Protein AF-J3QKU6-F1 (afdb_monomer_lite)

Structure (mmCIF, N/CA/C/O backbone):
data_AF-J3QKU6-F1
#
_entry.id   AF-J3QKU6-F1
#
loop_
_atom_site.group_PDB
_atom_site.id
_atom_site.type_symbol
_atom_site.label_atom_id
_atom_site.label_alt_id
_atom_site.label_comp_id
_atom_site.label_asym_id
_atom_site.label_entity_id
_atom_site.label_seq_id
_atom_site.pdbx_PDB_ins_code
_atom_site.Cartn_x
_atom_site.Cartn_y
_atom_site.Cartn_z
_atom_site.occupancy
_atom_site.B_iso_or_equiv
_atom_site.auth_seq_id
_atom_site.auth_comp_id
_atom_site.auth_asym_id
_atom_site.auth_atom_id
_atom_site.pdbx_PDB_model_num
ATOM 1 N N . ALA A 1 1 ? -6.527 -3.096 12.124 1.00 83.69 1 ALA A N 1
ATOM 2 C CA . ALA A 1 1 ? -6.777 -3.362 10.686 1.00 83.69 1 ALA A CA 1
ATOM 3 C C . ALA A 1 1 ? -5.504 -3.120 9.872 1.00 83.69 1 ALA A C 1
ATOM 5 O O . ALA A 1 1 ? -4.551 -2.568 10.416 1.00 83.69 1 ALA A O 1
ATOM 6 N N . ALA A 1 2 ? -5.470 -3.507 8.595 1.00 89.81 2 ALA A N 1
ATOM 7 C CA . ALA A 1 2 ? -4.368 -3.187 7.686 1.00 89.81 2 ALA A CA 1
ATOM 8 C C . ALA A 1 2 ? -4.903 -2.629 6.362 1.00 89.81 2 ALA A C 1
ATOM 10 O O . ALA A 1 2 ? -5.976 -3.019 5.912 1.00 89.81 2 ALA A O 1
ATOM 11 N N . SER A 1 3 ? -4.149 -1.720 5.753 1.00 94.06 3 SER A N 1
ATOM 12 C CA . SER A 1 3 ? -4.424 -1.160 4.430 1.00 94.06 3 SER A CA 1
ATOM 13 C C . SER A 1 3 ? -3.116 -0.998 3.659 1.00 94.06 3 SER A C 1
ATOM 15 O O . SER A 1 3 ? -2.033 -1.234 4.199 1.00 94.06 3 SER A O 1
ATOM 17 N N . ALA A 1 4 ? -3.199 -0.636 2.384 1.00 96.12 4 ALA A N 1
ATOM 18 C CA . ALA A 1 4 ? -2.044 -0.501 1.511 1.00 96.12 4 ALA A CA 1
ATOM 19 C C . ALA A 1 4 ? -1.893 0.935 1.011 1.00 96.12 4 ALA A C 1
ATOM 21 O O . ALA A 1 4 ? -2.867 1.521 0.539 1.00 96.12 4 ALA A O 1
ATOM 22 N N . PHE A 1 5 ? -0.671 1.469 1.070 1.00 97.06 5 PHE A N 1
ATOM 23 C CA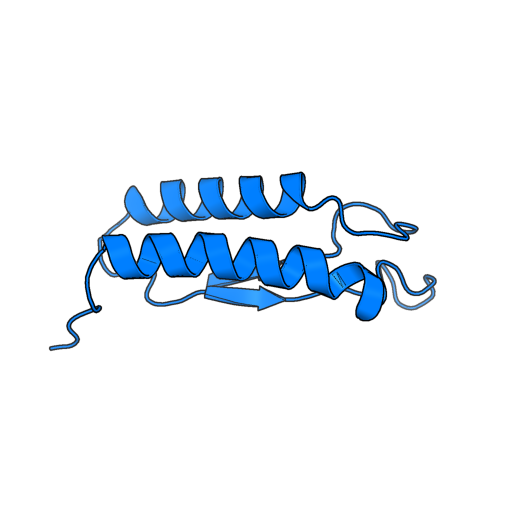 . PHE A 1 5 ? -0.324 2.754 0.448 1.00 97.06 5 PHE A CA 1
ATOM 24 C C . PHE A 1 5 ? 0.208 2.594 -0.985 1.00 97.06 5 PHE A C 1
ATOM 26 O O . PHE A 1 5 ? 0.372 3.588 -1.687 1.00 97.06 5 PHE A O 1
ATOM 33 N N . LYS A 1 6 ? 0.524 1.364 -1.406 1.00 96.44 6 LYS A N 1
ATOM 34 C CA . LYS A 1 6 ? 0.941 1.003 -2.769 1.00 96.44 6 LYS A CA 1
ATOM 35 C C . LYS A 1 6 ? 0.692 -0.483 -3.051 1.00 96.44 6 LYS A C 1
ATOM 37 O O . LYS A 1 6 ? 0.579 -1.273 -2.103 1.00 96.44 6 LYS A O 1
ATOM 42 N N . GLY A 1 7 ? 0.691 -0.870 -4.324 1.00 93.12 7 GLY A N 1
ATOM 43 C CA . GLY A 1 7 ? 0.407 -2.231 -4.781 1.00 93.12 7 GLY A CA 1
ATOM 44 C C . GLY A 1 7 ? -1.086 -2.535 -4.902 1.00 93.12 7 GLY A C 1
ATOM 45 O O . GLY A 1 7 ? -1.923 -1.661 -4.704 1.00 93.12 7 GLY A O 1
ATOM 46 N N . ALA A 1 8 ? -1.430 -3.780 -5.251 1.00 85.56 8 ALA A N 1
ATOM 47 C CA . ALA A 1 8 ? -2.815 -4.252 -5.433 1.00 85.56 8 ALA A CA 1
ATOM 48 C C . ALA A 1 8 ? -3.679 -3.460 -6.454 1.00 85.56 8 ALA A C 1
ATOM 50 O O . ALA A 1 8 ? -4.893 -3.637 -6.502 1.00 85.56 8 ALA A O 1
ATOM 51 N N . THR A 1 9 ? -3.061 -2.613 -7.287 1.00 89.75 9 THR A N 1
ATOM 52 C CA . THR A 1 9 ? -3.693 -1.834 -8.367 1.00 89.75 9 THR A CA 1
AT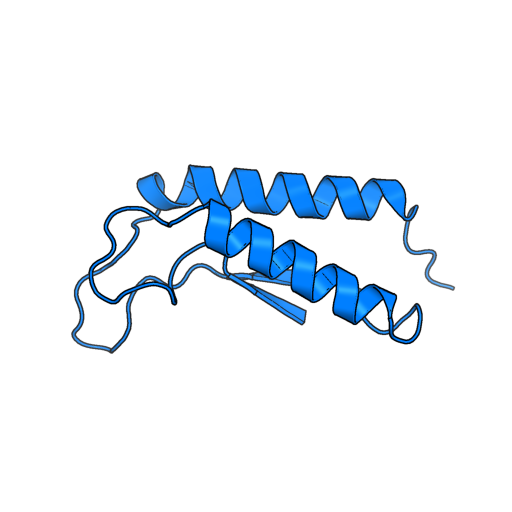OM 53 C C . THR A 1 9 ? -3.371 -2.311 -9.799 1.00 89.75 9 THR A C 1
ATOM 55 O O . THR A 1 9 ? -4.274 -2.382 -10.628 1.00 89.75 9 THR A O 1
ATOM 58 N N . GLY A 1 10 ? -2.122 -2.672 -10.127 1.00 88.62 10 GLY A N 1
ATOM 59 C CA . GLY A 1 10 ? -1.806 -3.558 -11.266 1.00 88.62 10 GLY A CA 1
ATOM 60 C C . GLY A 1 10 ? -0.399 -4.193 -11.218 1.00 88.62 10 GLY A C 1
ATOM 61 O O . GLY A 1 10 ? 0.469 -3.654 -10.530 1.00 88.62 10 GLY A O 1
ATOM 62 N N . PRO A 1 11 ? -0.144 -5.304 -11.947 1.00 87.06 11 PRO A N 1
ATOM 63 C CA . PRO A 1 11 ? 1.097 -6.097 -11.862 1.00 87.06 11 PRO A CA 1
ATOM 64 C C . PRO A 1 11 ? 2.369 -5.403 -12.351 1.00 87.06 11 PRO A C 1
ATOM 66 O O . PRO A 1 11 ? 3.469 -5.799 -11.980 1.00 87.06 11 PRO A O 1
ATOM 69 N N . SER A 1 12 ? 2.228 -4.356 -13.157 1.00 85.50 12 SER A N 1
ATOM 70 C CA . SER A 1 12 ? 3.337 -3.652 -13.803 1.00 85.50 12 SER A CA 1
ATOM 71 C C . SER A 1 12 ? 3.306 -2.141 -13.550 1.00 85.50 12 SER A C 1
ATOM 73 O O . SER A 1 12 ? 3.788 -1.363 -14.372 1.00 85.50 12 SER A O 1
ATOM 75 N N . GLN A 1 13 ? 2.704 -1.701 -12.440 1.00 88.81 13 GLN A N 1
ATOM 76 C CA . GLN A 1 13 ? 2.648 -0.281 -12.089 1.00 88.81 13 GLN A CA 1
ATOM 77 C C . GLN A 1 13 ? 4.046 0.254 -11.749 1.00 88.81 13 GLN A C 1
ATOM 79 O O . GLN A 1 13 ? 4.760 -0.293 -10.908 1.00 88.81 13 GLN A O 1
ATOM 84 N N . ALA A 1 14 ? 4.446 1.349 -12.393 1.00 91.31 14 ALA A N 1
ATOM 85 C CA . ALA A 1 14 ? 5.695 2.034 -12.060 1.00 91.31 14 ALA A CA 1
ATOM 86 C C . ALA A 1 14 ? 5.519 2.983 -10.862 1.00 91.31 14 ALA A C 1
ATOM 88 O O . ALA A 1 14 ? 6.426 3.130 -10.042 1.00 91.31 14 ALA A O 1
ATOM 89 N N . VAL A 1 15 ? 4.341 3.604 -10.752 1.00 93.94 15 VAL A N 1
ATOM 90 C CA . VAL A 1 15 ? 3.992 4.600 -9.733 1.00 93.94 15 VAL A CA 1
ATOM 91 C C . VAL A 1 15 ? 2.641 4.222 -9.119 1.00 93.94 15 VAL A C 1
ATOM 93 O O . VAL A 1 15 ? 1.740 3.847 -9.872 1.00 93.94 15 VAL A O 1
ATOM 96 N N . PRO A 1 16 ? 2.462 4.325 -7.789 1.00 95.25 16 PRO A N 1
ATOM 97 C CA . PRO A 1 16 ? 1.173 4.038 -7.175 1.00 95.25 16 PRO A CA 1
ATOM 98 C C . PRO A 1 16 ? 0.109 5.042 -7.631 1.00 95.25 16 PRO A C 1
ATOM 100 O O . PRO A 1 16 ? 0.363 6.253 -7.611 1.00 95.25 16 PRO A O 1
ATOM 103 N N . PRO A 1 17 ? -1.115 4.597 -7.958 1.00 95.62 17 PRO A N 1
ATOM 104 C CA . PRO A 1 17 ? -2.238 5.501 -8.156 1.00 95.62 17 PRO A CA 1
ATOM 105 C C . PRO A 1 17 ? -2.701 6.043 -6.793 1.00 95.62 17 PRO A C 1
ATOM 107 O O . PRO A 1 17 ? -3.596 5.492 -6.158 1.00 95.62 17 PRO A O 1
ATOM 110 N N . VAL A 1 18 ? -2.081 7.130 -6.328 1.00 97.06 18 VAL A N 1
ATOM 111 C CA . VAL A 1 18 ? -2.262 7.689 -4.970 1.00 97.06 18 VAL A CA 1
ATOM 112 C C . VAL A 1 18 ? -3.738 7.867 -4.591 1.00 97.06 18 VAL A C 1
ATOM 114 O O . VAL A 1 18 ? -4.158 7.461 -3.509 1.00 97.06 18 VAL A O 1
ATOM 117 N N . GLU A 1 19 ? -4.546 8.407 -5.504 1.00 97.06 19 GLU A N 1
ATOM 118 C CA . GLU A 1 19 ? -5.976 8.662 -5.288 1.00 97.06 19 GLU A CA 1
ATOM 119 C C . GLU A 1 19 ? -6.767 7.385 -4.958 1.00 97.06 19 GLU A C 1
ATOM 121 O O . GLU A 1 19 ? -7.683 7.412 -4.136 1.00 97.06 19 GLU A O 1
ATOM 126 N N . HIS A 1 20 ? -6.397 6.244 -5.549 1.00 96.50 20 HIS A N 1
ATOM 127 C CA . HIS A 1 20 ? -7.021 4.958 -5.239 1.00 96.50 20 HIS A CA 1
ATOM 128 C C . HIS A 1 20 ? -6.793 4.576 -3.769 1.00 96.50 20 HIS A C 1
ATOM 130 O O . HIS A 1 20 ? -7.739 4.219 -3.065 1.00 96.50 20 HIS A O 1
ATOM 136 N N . HIS A 1 21 ? -5.556 4.705 -3.284 1.00 97.25 21 HIS A N 1
ATOM 137 C CA . HIS A 1 21 ? -5.210 4.369 -1.903 1.00 97.25 21 HIS A CA 1
ATOM 138 C C . HIS A 1 21 ? -5.875 5.318 -0.900 1.00 97.25 21 HIS A C 1
ATOM 140 O O . HIS A 1 21 ? -6.422 4.852 0.103 1.00 97.25 21 HIS A O 1
ATOM 146 N N . LEU A 1 22 ? -5.923 6.620 -1.206 1.00 97.50 22 LEU A N 1
ATOM 147 C CA . LEU A 1 22 ? -6.634 7.609 -0.391 1.00 97.50 22 LEU A CA 1
ATOM 148 C C . LEU A 1 22 ? -8.127 7.284 -0.279 1.00 97.50 22 LEU A C 1
ATOM 150 O O . LEU A 1 22 ? -8.659 7.227 0.830 1.00 97.50 22 LEU A O 1
ATOM 154 N N . ARG A 1 23 ? -8.801 7.007 -1.403 1.00 96.81 23 ARG A N 1
ATOM 155 C CA . ARG A 1 23 ? -10.227 6.637 -1.405 1.00 96.81 23 ARG A CA 1
ATOM 156 C C . ARG A 1 23 ? -10.489 5.369 -0.608 1.00 96.81 23 ARG A C 1
ATOM 158 O O . ARG A 1 23 ? -11.414 5.350 0.198 1.00 96.81 23 ARG A O 1
ATOM 165 N N . ASN A 1 24 ? -9.642 4.354 -0.771 1.00 95.75 24 ASN A N 1
ATOM 166 C CA . ASN A 1 24 ? -9.739 3.125 0.008 1.00 95.75 24 ASN A CA 1
ATOM 167 C C . ASN A 1 24 ? -9.633 3.415 1.519 1.00 95.75 24 ASN A C 1
ATOM 169 O O . ASN A 1 24 ? -10.409 2.883 2.305 1.00 95.75 24 ASN A O 1
ATOM 173 N N . HIS A 1 25 ? -8.732 4.306 1.948 1.00 95.19 25 HIS A N 1
ATOM 174 C CA . HIS A 1 25 ? -8.626 4.683 3.365 1.00 95.19 25 HIS A CA 1
ATOM 175 C C . HIS A 1 25 ? -9.881 5.398 3.873 1.00 95.19 25 HIS A C 1
ATOM 177 O O . HIS A 1 25 ? -10.371 5.060 4.947 1.00 95.19 25 HIS A O 1
ATOM 183 N N . VAL A 1 26 ? -10.429 6.341 3.099 1.00 94.50 26 VAL A N 1
ATOM 184 C CA . VAL A 1 26 ? -11.687 7.025 3.447 1.00 94.50 26 VAL A CA 1
ATOM 185 C C . VAL A 1 26 ? -12.829 6.020 3.611 1.00 94.50 26 VAL A C 1
ATOM 187 O O . VAL A 1 26 ? -13.561 6.090 4.594 1.00 94.50 26 VAL A O 1
ATOM 190 N N . GLN A 1 27 ? -12.953 5.054 2.699 1.00 93.44 27 GLN A N 1
ATOM 191 C CA . GLN A 1 27 ? -13.985 4.016 2.770 1.00 93.44 27 GLN A CA 1
ATOM 192 C C . GLN A 1 27 ? -13.830 3.138 4.017 1.00 93.44 27 GLN A C 1
ATOM 194 O O . GLN A 1 27 ? -14.805 2.905 4.727 1.00 93.44 27 GLN A O 1
ATOM 199 N N . TRP A 1 28 ? -12.609 2.703 4.345 1.00 90.50 28 TRP A N 1
ATOM 200 C CA . TRP A 1 28 ? -12.368 1.924 5.565 1.00 90.50 28 TRP A CA 1
ATOM 201 C C . TRP A 1 28 ? -12.673 2.707 6.841 1.00 90.50 28 TRP A C 1
ATOM 203 O O . TRP A 1 28 ? -13.219 2.138 7.784 1.00 90.50 28 TRP A O 1
ATOM 213 N N . LEU A 1 29 ? -12.369 4.007 6.873 1.00 90.00 29 LEU A N 1
ATOM 214 C CA . LEU A 1 29 ? -12.721 4.873 7.998 1.00 90.00 29 LEU A CA 1
ATOM 215 C C . LEU A 1 29 ? -14.236 5.047 8.147 1.00 90.00 29 LEU A C 1
ATOM 217 O O . LEU A 1 29 ? -14.732 5.035 9.268 1.00 90.00 29 LEU A O 1
ATOM 221 N N . GLN A 1 30 ? -14.980 5.164 7.044 1.00 90.38 30 GLN A N 1
ATOM 222 C CA . GLN A 1 30 ? -16.448 5.204 7.074 1.00 90.38 30 GLN A CA 1
ATOM 223 C C . GLN A 1 30 ? -17.033 3.907 7.638 1.00 90.38 30 GLN A C 1
ATOM 225 O O . GLN A 1 30 ? -17.903 3.952 8.505 1.00 90.38 30 GLN A O 1
ATOM 230 N N . VAL A 1 31 ? -16.520 2.755 7.193 1.00 89.25 31 VAL A N 1
ATOM 231 C CA . VAL A 1 31 ? -16.926 1.447 7.726 1.00 89.25 31 VAL A CA 1
ATOM 232 C C . VAL A 1 31 ? -16.617 1.360 9.221 1.00 89.25 31 VAL A C 1
ATOM 234 O O . VAL A 1 31 ? -17.493 0.993 10.000 1.00 89.25 31 VAL A O 1
ATOM 237 N N . ALA A 1 32 ? -15.418 1.764 9.643 1.00 87.19 32 ALA A N 1
ATOM 238 C CA . ALA A 1 32 ? -15.031 1.750 11.051 1.00 87.19 32 ALA A CA 1
ATOM 239 C C . ALA A 1 32 ? -15.903 2.679 11.914 1.00 87.19 32 ALA A C 1
ATOM 241 O O . ALA A 1 32 ? -16.340 2.279 12.988 1.00 87.19 32 ALA A O 1
ATOM 242 N N . GLY A 1 33 ? -16.220 3.881 11.421 1.00 86.12 33 GLY A N 1
ATOM 243 C CA . GLY A 1 33 ? -17.090 4.839 12.110 1.00 86.12 33 GLY A CA 1
ATOM 244 C C . GLY A 1 33 ? -18.563 4.421 12.175 1.00 86.12 33 GLY A C 1
ATOM 245 O O . GLY A 1 33 ? -19.301 4.929 13.011 1.00 86.12 33 GLY A O 1
ATOM 246 N N . SER A 1 34 ? -18.995 3.495 11.313 1.00 87.38 34 SER A N 1
ATOM 247 C CA . SER A 1 34 ? -20.342 2.908 11.362 1.00 87.38 34 SER A CA 1
ATOM 248 C C . SER A 1 34 ? -20.466 1.736 12.345 1.00 87.38 34 SER A C 1
ATOM 250 O O . SER A 1 34 ? -21.577 1.305 12.654 1.00 87.38 34 SER A O 1
ATOM 252 N N . GLY A 1 35 ? -19.334 1.204 12.819 1.00 84.06 35 GLY A N 1
ATOM 253 C CA . GLY A 1 35 ? -19.275 0.116 13.789 1.00 84.06 35 GLY A CA 1
ATOM 254 C C . GLY A 1 35 ? -19.199 0.607 15.241 1.00 84.06 35 GLY A C 1
ATOM 255 O O . GLY A 1 35 ? -19.259 1.807 15.509 1.00 84.06 35 GLY A O 1
ATOM 256 N N . PRO A 1 36 ? -19.044 -0.313 16.209 1.00 84.00 36 PRO A N 1
ATOM 257 C CA . PRO A 1 36 ? -18.780 0.048 17.600 1.00 84.00 36 PRO A CA 1
ATOM 258 C C . PRO A 1 36 ? -17.533 0.936 17.719 1.00 84.00 36 PRO A C 1
ATOM 260 O O . PRO A 1 36 ? -16.544 0.705 17.019 1.00 84.00 36 PRO A O 1
ATOM 263 N N . THR A 1 37 ? -17.552 1.906 18.635 1.00 74.81 37 THR A N 1
ATOM 264 C CA . THR A 1 37 ? -16.482 2.909 18.818 1.00 74.81 37 THR A CA 1
ATOM 265 C C . THR A 1 37 ? -15.096 2.309 19.075 1.00 74.81 37 THR A C 1
ATOM 267 O O . THR A 1 37 ? -14.101 2.903 18.674 1.00 74.81 37 THR A O 1
ATOM 270 N N . ASP A 1 38 ? -15.021 1.102 19.641 1.00 77.31 38 ASP A N 1
ATOM 271 C CA . ASP A 1 38 ? -13.756 0.415 19.952 1.00 77.31 38 ASP A CA 1
ATOM 272 C C . ASP A 1 38 ? -13.317 -0.600 18.881 1.00 77.31 38 ASP A C 1
ATOM 274 O O . ASP A 1 38 ? -12.348 -1.340 19.067 1.00 77.31 38 ASP A O 1
ATOM 278 N N . SER A 1 39 ? -14.020 -0.666 17.746 1.00 76.62 39 SER A N 1
ATOM 279 C CA . SER A 1 39 ? -13.763 -1.668 16.701 1.00 76.62 39 SER A CA 1
ATOM 280 C C . SER A 1 39 ? -12.441 -1.458 15.950 1.00 76.62 39 SER A C 1
ATOM 282 O O . SER A 1 39 ? -11.874 -2.417 15.419 1.00 76.62 39 SER A O 1
ATOM 284 N N . LEU A 1 40 ? -11.915 -0.226 15.920 1.00 81.94 40 LEU A N 1
ATOM 285 C CA . LEU A 1 40 ? -10.672 0.119 15.232 1.00 81.94 40 LEU A CA 1
ATOM 286 C C . LEU A 1 40 ? -9.745 0.959 16.122 1.00 81.94 40 LEU A C 1
ATOM 288 O O . LEU A 1 40 ? -9.815 2.180 16.139 1.00 81.94 40 LEU A O 1
ATOM 292 N N . GLN A 1 41 ? -8.805 0.293 16.793 1.00 84.69 41 GLN A N 1
ATOM 293 C CA . GLN A 1 41 ? -7.786 0.955 17.626 1.00 84.69 41 GLN A CA 1
ATOM 294 C C . GLN A 1 41 ? -6.575 1.458 16.826 1.00 84.69 41 GLN A C 1
ATOM 296 O O . GLN A 1 41 ? -5.805 2.293 17.289 1.00 84.69 41 GLN A O 1
ATOM 301 N N . GLY A 1 42 ? -6.375 0.930 15.619 1.00 85.62 42 GLY A N 1
ATOM 302 C CA . GLY A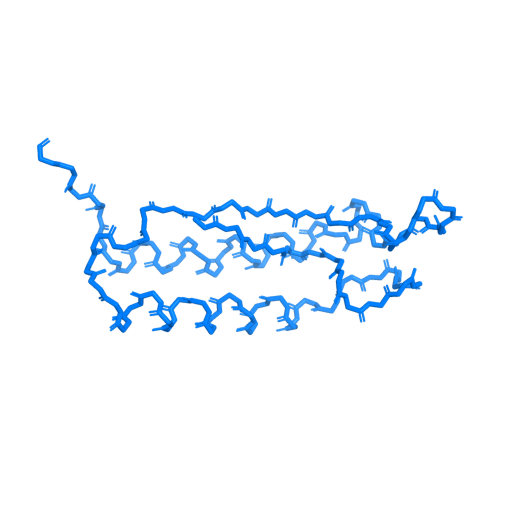 1 42 ? -5.216 1.268 14.809 1.00 85.62 42 GLY A CA 1
ATOM 303 C C . GLY A 1 42 ? -5.216 0.609 13.437 1.00 85.62 42 GLY A C 1
ATOM 304 O O . GLY A 1 42 ? -5.913 -0.384 13.172 1.00 85.62 42 GLY A O 1
ATOM 305 N N . ILE A 1 43 ? -4.395 1.175 12.556 1.00 89.88 43 ILE A N 1
ATOM 306 C CA . ILE A 1 43 ? -4.234 0.735 11.174 1.00 89.88 43 ILE A CA 1
ATOM 307 C C . ILE A 1 43 ? -2.752 0.586 10.829 1.00 89.88 43 ILE A C 1
ATOM 309 O O . ILE A 1 43 ? -1.946 1.475 11.088 1.00 89.88 43 ILE A O 1
ATOM 313 N N . ILE A 1 44 ? -2.398 -0.553 10.237 1.00 93.69 44 ILE A N 1
ATOM 314 C CA . ILE A 1 44 ? -1.062 -0.812 9.697 1.00 93.69 44 ILE A CA 1
ATOM 315 C C . ILE A 1 44 ? -1.080 -0.495 8.201 1.00 93.69 44 ILE A C 1
ATOM 317 O O . ILE A 1 44 ? -1.951 -0.981 7.477 1.00 93.69 44 ILE A O 1
ATOM 321 N N . LEU A 1 45 ? -0.111 0.293 7.732 1.00 95.00 45 LEU A N 1
ATOM 322 C CA . LEU A 1 45 ? 0.085 0.557 6.308 1.00 95.00 45 LEU A CA 1
ATOM 323 C C . LEU A 1 45 ? 1.121 -0.393 5.713 1.00 95.00 45 LEU A C 1
ATOM 325 O O . LEU A 1 45 ? 2.256 -0.479 6.174 1.00 95.00 45 LEU A O 1
ATOM 329 N N . THR A 1 46 ? 0.717 -1.082 4.655 1.00 95.81 46 THR A N 1
ATOM 330 C CA . THR A 1 46 ? 1.515 -2.062 3.913 1.00 95.81 46 THR A CA 1
ATOM 331 C C . THR A 1 46 ? 1.853 -1.532 2.519 1.00 95.81 46 THR A C 1
ATOM 333 O O . THR A 1 46 ? 1.141 -0.685 1.977 1.00 95.81 46 THR A O 1
ATOM 336 N N . GLY A 1 47 ? 2.950 -2.005 1.926 1.00 95.19 47 GLY A N 1
ATOM 337 C CA . GLY A 1 47 ? 3.368 -1.597 0.585 1.00 95.19 47 GLY A CA 1
ATOM 338 C C . GLY A 1 47 ? 3.826 -2.784 -0.245 1.00 95.19 47 GLY A C 1
ATOM 339 O O . GLY A 1 47 ? 4.993 -3.168 -0.188 1.00 95.19 47 GLY A O 1
ATOM 340 N N . TRP A 1 48 ? 2.911 -3.353 -1.026 1.00 93.38 48 TRP A N 1
ATOM 341 C CA . TRP A 1 48 ? 3.183 -4.538 -1.839 1.00 93.38 48 TRP A CA 1
ATOM 342 C C . TRP A 1 48 ? 4.073 -4.184 -3.028 1.00 93.38 48 TRP A C 1
ATOM 344 O O . TRP A 1 48 ? 3.948 -3.106 -3.605 1.00 93.38 48 TRP A O 1
ATOM 354 N N . GLN A 1 49 ? 5.008 -5.071 -3.364 1.00 89.00 49 GLN A N 1
ATOM 355 C CA . GLN A 1 49 ? 6.029 -4.839 -4.395 1.00 89.00 49 GLN A CA 1
ATOM 356 C C . GLN A 1 49 ? 5.901 -5.783 -5.600 1.00 89.00 49 GLN A C 1
ATOM 358 O O . GLN A 1 49 ? 6.606 -5.592 -6.583 1.00 89.00 49 GLN A O 1
ATOM 363 N N . ARG A 1 50 ? 5.090 -6.845 -5.504 1.00 89.25 50 ARG A N 1
ATOM 364 C CA . ARG A 1 50 ? 4.939 -7.899 -6.521 1.00 89.25 50 ARG A CA 1
ATOM 365 C C . ARG A 1 50 ? 3.547 -8.517 -6.419 1.00 89.25 50 ARG A C 1
ATOM 367 O O . ARG A 1 50 ? 2.968 -8.513 -5.333 1.00 89.25 50 ARG A O 1
ATOM 374 N N . TYR A 1 51 ? 3.056 -9.067 -7.527 1.00 85.06 51 TYR A N 1
ATOM 375 C CA . TYR A 1 51 ? 1.766 -9.769 -7.594 1.00 85.06 51 TYR A CA 1
ATOM 376 C C . TYR A 1 51 ? 1.900 -11.267 -7.397 1.00 85.06 51 TYR A C 1
ATOM 378 O O . TYR A 1 51 ? 1.090 -11.884 -6.715 1.00 85.06 51 TYR A O 1
ATOM 386 N N . ASP A 1 52 ? 2.954 -11.834 -7.963 1.00 85.19 52 ASP A N 1
ATOM 387 C CA . ASP A 1 52 ? 3.348 -13.213 -7.757 1.00 85.19 52 ASP A CA 1
ATOM 388 C C . ASP A 1 52 ? 4.863 -13.286 -7.512 1.00 85.19 52 ASP A C 1
ATOM 390 O O . ASP A 1 52 ? 5.575 -12.276 -7.516 1.00 85.19 52 ASP A O 1
ATOM 394 N N . HIS A 1 53 ? 5.354 -14.496 -7.260 1.00 85.88 53 HIS A N 1
ATOM 395 C CA . HIS A 1 53 ? 6.750 -14.741 -6.913 1.00 85.88 53 HIS A CA 1
ATOM 396 C C . HIS A 1 53 ? 7.741 -14.381 -8.036 1.00 85.88 53 HIS A C 1
ATOM 398 O O . HIS A 1 53 ? 8.886 -14.035 -7.750 1.00 85.88 53 HIS A O 1
ATOM 404 N N . TYR A 1 54 ? 7.307 -14.437 -9.298 1.00 86.50 54 TYR A N 1
ATOM 405 C CA . TYR A 1 54 ? 8.154 -14.274 -10.484 1.00 86.50 54 TYR A CA 1
ATOM 406 C C . TYR A 1 54 ? 7.959 -12.926 -11.192 1.00 86.50 54 TYR A C 1
ATOM 408 O O . TYR A 1 54 ? 8.724 -12.576 -12.090 1.00 86.50 54 TYR A O 1
ATOM 416 N N . SER A 1 55 ? 6.971 -12.144 -10.767 1.00 86.06 55 SER A N 1
ATOM 417 C CA . SER A 1 55 ? 6.688 -10.810 -11.274 1.00 86.06 55 SER A CA 1
ATOM 418 C C . SER A 1 55 ? 7.822 -9.826 -10.984 1.00 86.06 55 SER A C 1
ATOM 420 O O . SER A 1 55 ? 8.479 -9.856 -9.930 1.00 86.06 55 SER A O 1
ATOM 422 N N . VAL A 1 56 ? 8.005 -8.889 -11.918 1.00 87.50 56 VAL A N 1
ATOM 423 C CA . VAL A 1 56 ? 8.874 -7.721 -11.732 1.00 87.50 56 VAL A CA 1
ATOM 424 C C . VAL A 1 56 ? 8.438 -6.910 -10.510 1.00 87.50 56 VAL A C 1
ATOM 426 O O . VAL A 1 56 ? 7.278 -6.944 -10.099 1.00 87.50 56 VAL A O 1
ATOM 429 N N . LEU A 1 57 ? 9.383 -6.180 -9.914 1.00 88.94 57 LEU A N 1
ATOM 430 C CA . LEU A 1 57 ? 9.050 -5.244 -8.845 1.00 88.94 57 LEU A CA 1
ATOM 431 C C . LEU A 1 57 ? 8.217 -4.090 -9.412 1.00 88.94 57 LEU A C 1
ATOM 433 O O . LEU A 1 57 ? 8.642 -3.436 -10.364 1.00 88.94 57 LEU A O 1
ATOM 437 N N . CYS A 1 58 ? 7.071 -3.822 -8.797 1.00 88.94 58 CYS A N 1
ATOM 438 C CA . CYS A 1 58 ? 6.219 -2.682 -9.102 1.00 88.94 58 CYS A CA 1
ATOM 439 C C . CYS A 1 58 ? 6.336 -1.621 -8.002 1.00 88.94 58 CYS A C 1
ATOM 441 O O . CYS A 1 58 ? 6.533 -1.931 -6.824 1.00 88.94 58 CYS A O 1
ATOM 443 N N . GLU A 1 59 ? 6.196 -0.352 -8.386 1.00 90.81 59 GLU A N 1
ATOM 444 C CA . GLU A 1 59 ? 6.045 0.760 -7.441 1.00 90.81 59 GLU A CA 1
ATOM 445 C C . GLU A 1 59 ? 7.175 0.818 -6.395 1.00 90.81 59 GLU A C 1
ATOM 447 O O . GLU A 1 59 ? 6.922 0.812 -5.186 1.00 90.81 59 GLU A O 1
ATOM 452 N N . LEU A 1 60 ? 8.434 0.824 -6.848 1.00 92.25 60 LEU A N 1
ATOM 453 C CA . LEU A 1 60 ? 9.613 0.834 -5.972 1.00 92.25 60 LEU A CA 1
ATOM 454 C C . LEU A 1 60 ? 9.545 1.941 -4.912 1.00 92.25 60 LEU A C 1
ATOM 456 O O . LEU A 1 60 ? 8.869 2.952 -5.091 1.00 92.25 60 LEU A O 1
ATOM 460 N N . LEU A 1 61 ? 10.291 1.777 -3.813 1.00 92.75 61 LEU A N 1
ATOM 461 C CA . LEU A 1 61 ? 10.183 2.658 -2.645 1.00 92.75 61 LEU A CA 1
ATOM 462 C C . LEU A 1 61 ? 10.221 4.163 -2.989 1.00 92.75 61 LEU A C 1
ATOM 464 O O . LEU A 1 61 ? 9.305 4.850 -2.544 1.00 92.75 61 LEU A O 1
ATOM 468 N N . PRO A 1 62 ? 11.152 4.687 -3.817 1.00 94.75 62 PRO A N 1
ATOM 469 C CA . PRO A 1 62 ? 11.150 6.111 -4.166 1.00 94.75 62 PRO A CA 1
ATOM 470 C C . PRO A 1 62 ? 9.848 6.580 -4.833 1.00 94.75 62 PRO A C 1
ATOM 472 O O . PRO A 1 62 ? 9.337 7.644 -4.497 1.00 94.75 62 PRO A O 1
ATOM 475 N N . ALA A 1 63 ? 9.271 5.763 -5.720 1.00 94.19 63 ALA A N 1
ATOM 476 C CA . ALA A 1 63 ? 7.983 6.041 -6.360 1.00 94.19 63 ALA A CA 1
ATOM 477 C C . ALA A 1 63 ? 6.797 5.866 -5.392 1.00 94.19 63 ALA A C 1
ATOM 479 O O . ALA A 1 63 ? 5.764 6.512 -5.547 1.00 94.19 63 ALA A O 1
ATOM 480 N N . GLY A 1 64 ? 6.948 5.009 -4.377 1.00 96.12 64 GLY A N 1
ATOM 481 C CA . GLY A 1 64 ? 5.954 4.741 -3.339 1.00 96.12 64 GLY A CA 1
ATOM 482 C C . GLY A 1 64 ? 5.865 5.794 -2.228 1.00 96.12 64 GLY A C 1
ATOM 483 O O . GLY A 1 64 ? 4.803 5.949 -1.625 1.00 96.12 64 GLY A O 1
ATOM 484 N N . VAL A 1 65 ? 6.953 6.520 -1.948 1.00 97.50 65 VAL A N 1
ATOM 485 C CA . VAL A 1 65 ? 7.039 7.491 -0.838 1.00 97.50 65 VAL A CA 1
ATOM 486 C C . VAL A 1 65 ? 5.977 8.599 -0.913 1.00 97.50 65 VAL A C 1
ATOM 488 O O . VAL A 1 65 ? 5.355 8.860 0.118 1.00 97.50 65 VAL A O 1
ATOM 491 N N . PRO A 1 66 ? 5.689 9.223 -2.074 1.00 97.44 66 PRO A N 1
ATOM 492 C CA . PRO A 1 66 ? 4.620 10.220 -2.165 1.00 97.44 66 PRO A CA 1
ATOM 493 C C . PRO A 1 66 ? 3.250 9.665 -1.756 1.00 97.44 66 PRO A C 1
ATOM 495 O O . PRO A 1 66 ? 2.510 10.320 -1.023 1.00 97.44 66 PRO A O 1
ATOM 498 N N . SER A 1 67 ? 2.940 8.430 -2.166 1.00 97.88 67 SER A N 1
ATOM 499 C CA . SER A 1 67 ? 1.695 7.756 -1.786 1.00 97.88 67 SER A CA 1
ATOM 500 C C . SER A 1 67 ? 1.646 7.460 -0.286 1.00 97.88 67 SER A C 1
ATOM 502 O O . SER A 1 67 ? 0.639 7.732 0.367 1.00 97.88 67 SER A O 1
ATOM 504 N N . LEU A 1 68 ? 2.758 6.980 0.290 1.00 97.88 68 LEU A N 1
ATOM 505 C CA . LEU A 1 68 ? 2.886 6.753 1.733 1.00 97.88 68 LEU A CA 1
ATOM 506 C C . LEU A 1 68 ? 2.626 8.036 2.526 1.00 97.88 68 LEU A C 1
ATOM 508 O O . LEU A 1 68 ? 1.835 8.030 3.467 1.00 97.88 68 LEU A O 1
ATOM 512 N N . ALA A 1 69 ? 3.265 9.138 2.128 1.00 98.12 69 ALA A N 1
ATOM 513 C CA . ALA A 1 69 ? 3.118 10.429 2.787 1.00 98.12 69 ALA A CA 1
ATOM 514 C C . ALA A 1 69 ? 1.671 10.939 2.725 1.00 98.12 69 ALA A C 1
ATOM 516 O O . ALA A 1 69 ? 1.139 11.390 3.739 1.00 98.12 69 ALA A O 1
ATOM 517 N N . ALA A 1 70 ? 1.015 10.832 1.566 1.00 98.06 70 ALA A N 1
ATOM 518 C CA . ALA A 1 70 ? -0.384 11.223 1.407 1.00 98.06 70 ALA A CA 1
ATOM 519 C C . ALA A 1 70 ? -1.324 10.370 2.279 1.00 98.06 70 ALA A C 1
ATOM 521 O O . ALA A 1 70 ? -2.169 10.914 2.994 1.00 98.06 70 ALA A O 1
ATOM 522 N N . CYS A 1 71 ? -1.141 9.045 2.279 1.00 97.50 71 CYS A N 1
ATOM 523 C CA . CYS A 1 71 ? -1.938 8.118 3.085 1.00 97.50 71 CYS A CA 1
ATOM 524 C C . CYS A 1 71 ? -1.772 8.375 4.590 1.00 97.50 71 CYS A C 1
ATOM 526 O O . CYS A 1 71 ? -2.760 8.426 5.323 1.00 97.50 71 CYS A O 1
ATOM 528 N N . LEU A 1 72 ? -0.536 8.599 5.051 1.00 96.88 72 LEU A N 1
ATOM 529 C CA . LEU A 1 72 ? -0.251 8.949 6.443 1.00 96.88 72 LEU A CA 1
ATOM 530 C C . LEU A 1 72 ? -0.891 10.281 6.830 1.00 96.88 72 LEU A C 1
ATOM 532 O O . LEU A 1 72 ? -1.540 10.360 7.868 1.00 96.88 72 LEU A O 1
ATOM 536 N N . GLN A 1 73 ? -0.756 11.318 5.997 1.00 96.62 73 GLN A N 1
ATOM 537 C CA . GLN A 1 73 ? -1.377 12.614 6.272 1.00 96.62 73 GLN A CA 1
ATOM 538 C C . GLN A 1 73 ? -2.898 12.510 6.415 1.00 96.62 73 GLN A C 1
ATOM 540 O O . GLN A 1 73 ? -3.458 13.114 7.329 1.00 96.62 73 GLN A O 1
ATOM 545 N N . LEU A 1 74 ? -3.565 11.742 5.548 1.00 95.69 74 LEU A N 1
ATOM 546 C CA . LEU A 1 74 ? -5.007 11.513 5.639 1.00 95.69 74 LEU A CA 1
ATOM 547 C C . LEU A 1 74 ? -5.388 10.852 6.973 1.00 95.69 74 LEU A C 1
ATOM 549 O O . LEU A 1 74 ? -6.253 11.358 7.685 1.00 95.69 74 LEU A O 1
ATOM 553 N N . LEU A 1 75 ? -4.723 9.752 7.334 1.00 93.12 75 LEU A N 1
ATOM 554 C CA . LEU A 1 75 ? -5.036 8.995 8.551 1.00 93.12 75 LEU A CA 1
ATOM 555 C C . LEU A 1 75 ? -4.710 9.773 9.833 1.00 93.12 75 LEU A C 1
ATOM 557 O O . LEU A 1 75 ? -5.471 9.716 10.798 1.00 93.12 75 LEU A O 1
ATOM 561 N N . LEU A 1 76 ? -3.617 10.540 9.842 1.00 91.44 76 LEU A N 1
ATOM 562 C CA . LEU A 1 76 ? -3.236 11.372 10.984 1.00 91.44 76 LEU A CA 1
ATOM 563 C C . LEU A 1 76 ? -4.230 12.511 11.217 1.00 91.44 76 LEU A C 1
ATOM 565 O O . LEU A 1 76 ? -4.598 12.765 12.361 1.00 91.44 76 LEU A O 1
ATOM 569 N N . ARG A 1 77 ? -4.717 13.169 10.156 1.00 88.75 77 ARG A N 1
ATOM 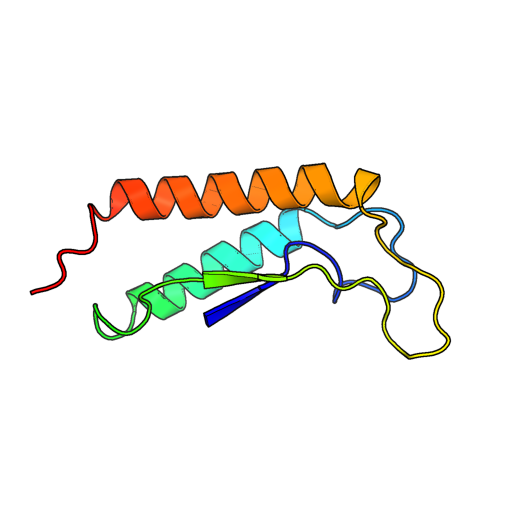570 C CA . ARG A 1 77 ? -5.756 14.209 10.283 1.00 88.75 77 ARG A CA 1
ATOM 571 C C . ARG A 1 77 ? -7.026 13.665 10.930 1.00 88.75 77 ARG A C 1
ATOM 573 O O . ARG A 1 77 ? -7.618 14.334 11.769 1.00 88.75 77 ARG A O 1
ATOM 580 N N . VAL A 1 78 ? -7.420 12.449 10.560 1.00 80.50 78 VAL A N 1
ATOM 581 C CA . VAL A 1 78 ? -8.600 11.789 11.127 1.00 80.50 78 VAL A CA 1
ATOM 582 C C . VAL A 1 78 ? -8.370 11.418 12.590 1.00 80.50 78 VAL A C 1
ATOM 584 O O . VAL A 1 78 ? -9.240 11.688 13.410 1.00 80.50 78 VAL A O 1
ATOM 587 N N . SER A 1 79 ? -7.196 10.883 12.937 1.00 73.25 79 SER A N 1
ATOM 588 C CA . SER A 1 79 ? -6.832 10.586 14.331 1.00 73.25 79 SER A CA 1
ATOM 589 C C . SER A 1 79 ? -6.907 11.832 15.225 1.00 73.25 79 SER A C 1
ATOM 591 O O . SER A 1 79 ? -7.548 11.810 16.272 1.00 73.25 79 SER A O 1
ATOM 593 N N . LEU A 1 80 ? -6.353 12.963 14.771 1.00 67.12 80 LEU A N 1
ATOM 594 C CA . LEU A 1 80 ? -6.418 14.226 15.515 1.00 67.12 80 LEU A CA 1
ATOM 595 C C . LEU A 1 80 ? -7.853 14.752 15.677 1.00 67.12 80 LEU A C 1
ATOM 597 O O . LEU A 1 80 ? -8.175 15.325 16.715 1.00 67.12 80 LEU A O 1
ATOM 601 N N . ALA A 1 81 ? -8.723 14.542 14.683 1.00 62.94 81 ALA A N 1
ATOM 602 C CA . ALA A 1 81 ? -10.123 14.959 14.748 1.00 62.94 81 ALA A CA 1
ATOM 603 C C . ALA A 1 81 ? -10.965 14.151 15.756 1.00 62.94 81 ALA A C 1
ATOM 605 O O . ALA A 1 81 ? -11.957 14.672 16.258 1.00 62.94 81 ALA A 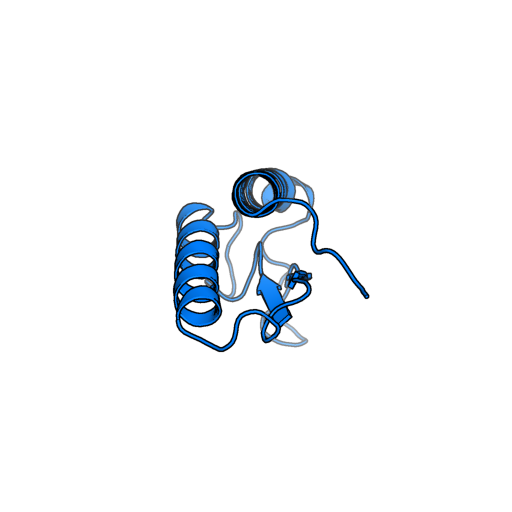O 1
ATOM 606 N N . HIS A 1 82 ? -10.578 12.909 16.073 1.00 61.03 82 HIS A N 1
ATOM 607 C CA . HIS A 1 82 ? -11.325 12.030 16.987 1.00 61.03 82 HIS A CA 1
ATOM 608 C C . HIS A 1 82 ? -10.840 12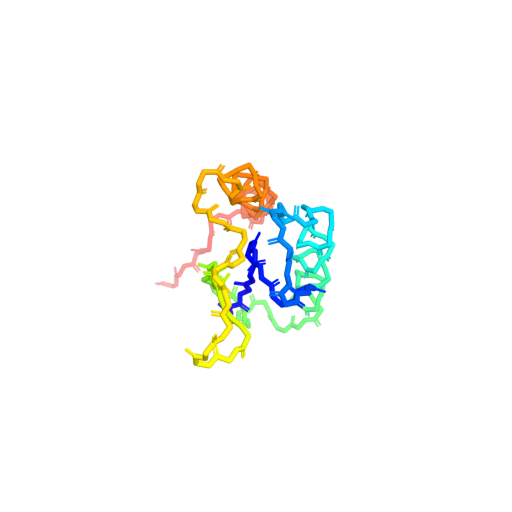.102 18.450 1.00 61.03 82 HIS A C 1
ATOM 610 O O . HIS A 1 82 ? -11.401 11.432 19.314 1.00 61.03 82 HIS A O 1
ATOM 616 N N . GLY A 1 83 ? -9.851 12.954 18.755 1.00 53.72 83 GLY A N 1
ATOM 617 C CA . GLY A 1 83 ? -9.238 13.046 20.084 1.00 53.72 83 GLY A CA 1
ATOM 618 C C . GLY A 1 83 ? -8.372 11.820 20.425 1.00 53.72 83 GLY A C 1
ATOM 619 O O . GLY A 1 83 ? -8.449 10.792 19.754 1.00 53.72 83 GLY A O 1
ATOM 620 N N . PRO A 1 84 ? -7.497 11.900 21.446 1.00 53.09 84 PRO A N 1
ATOM 621 C CA . PRO A 1 84 ? -6.705 10.746 21.854 1.00 53.09 84 PRO A CA 1
ATOM 622 C C . PRO A 1 84 ? -7.640 9.616 22.299 1.00 53.09 84 PRO A C 1
ATOM 624 O O . PRO A 1 84 ? -8.534 9.845 23.117 1.00 53.09 84 PRO A O 1
ATOM 627 N N . ILE A 1 85 ? -7.408 8.406 21.780 1.00 57.78 85 ILE A N 1
ATOM 628 C CA . ILE A 1 85 ? -8.044 7.171 22.253 1.00 57.78 85 ILE A CA 1
ATOM 629 C C . ILE A 1 85 ? -7.717 7.063 23.745 1.00 57.78 85 ILE A C 1
ATOM 631 O O . ILE A 1 85 ? -6.589 6.748 24.128 1.00 57.78 85 ILE A O 1
ATOM 635 N N . ARG A 1 86 ? -8.679 7.414 24.602 1.00 44.00 86 ARG A N 1
ATOM 636 C CA . ARG A 1 86 ? -8.552 7.223 26.044 1.00 44.00 86 ARG A CA 1
ATOM 637 C C . ARG A 1 86 ? -8.704 5.729 26.295 1.00 44.00 86 ARG A C 1
ATOM 639 O O . ARG A 1 86 ? -9.815 5.214 26.264 1.00 44.00 86 ARG A O 1
ATOM 646 N N . HIS A 1 87 ? -7.589 5.039 26.500 1.00 42.22 87 HIS A N 1
ATOM 647 C CA . HIS A 1 87 ? -7.634 3.749 27.177 1.00 42.22 87 HIS A CA 1
ATOM 648 C C . HIS A 1 87 ? -8.100 3.961 28.634 1.00 42.22 87 HIS A C 1
ATOM 650 O O . HIS A 1 87 ? -7.839 5.039 29.182 1.00 42.22 87 HIS A O 1
ATOM 656 N N . PRO A 1 88 ? -8.828 2.993 29.223 1.00 48.12 88 PRO A N 1
ATOM 657 C CA . PRO A 1 88 ? -9.232 3.038 30.627 1.00 48.12 88 PRO A CA 1
ATOM 658 C C . PRO A 1 88 ? -8.035 3.045 31.586 1.00 48.12 88 PRO A C 1
ATOM 660 O O . PRO A 1 88 ? -6.968 2.501 31.214 1.00 48.12 88 PRO A O 1
#

InterPro domains:
  IPR038901 Hexosaminidase D-like [PTHR21040] (1-80)

Foldseek 3Di:
DEAELEDPPDAAAAAGPLVVRLVVLVVVVVVCVVDPVPPDPDYHYDYDQHDDPPGHGHHPPVRSVVSVVSNVVSVVVVCVVVPDPDDD

pLDDT: mean 87.15, std 12.61, range [42.22, 98.12]

Secondary structure (DSSP, 8-state):
-EEEEE-SS-TT-SS--HHHHHHHHHHHHHHHHHS-TTS-S--EEEE---SSSSSPP-S-HHHHHHHHHHHHHHHHHHHHHT------

Organism: Homo sapiens (NCBI:txid9606)

Radius of gyration: 14.63 Å; chains: 1; bounding box: 32×30×44 Å

Sequence (88 aa):
AASAFKGATGPSQAVPPVEHHLRNHVQWLQVAGSGPTDSLQGIILTGWQRYDHYSVLCELLPAGVPSLAACLQLLLRVSLAHGPIRHP